Protein AF-A0A843FGG9-F1 (afdb_monomer_lite)

Sequence (84 aa):
MTKNTLKRNDLLFSLCGLNCSLCLSFIRGNCTGCREGSSCALICGIAPCSIEHGNIDYCFECGEYPCSKYDGIDKRDSLISHKN

Structure (mmCIF, N/CA/C/O backbone):
data_AF-A0A843FGG9-F1
#
_entry.id   AF-A0A843FGG9-F1
#
loop_
_atom_site.group_PDB
_atom_site.id
_atom_site.type_symbol
_atom_site.label_atom_id
_atom_site.label_alt_id
_atom_site.label_comp_id
_atom_site.label_asym_id
_atom_site.label_entity_id
_atom_site.label_seq_id
_atom_site.pdbx_PDB_ins_code
_atom_site.Cartn_x
_atom_site.Cartn_y
_atom_site.Cartn_z
_atom_site.occupancy
_atom_site.B_iso_or_equiv
_atom_site.auth_seq_id
_atom_site.auth_comp_id
_atom_site.auth_asym_id
_atom_site.auth_atom_id
_atom_site.pdbx_PDB_model_num
ATOM 1 N N . MET A 1 1 ? 10.098 18.505 15.346 1.00 37.78 1 MET A N 1
ATOM 2 C CA . MET A 1 1 ? 8.825 17.826 15.025 1.00 37.78 1 MET A CA 1
ATOM 3 C C . MET A 1 1 ? 9.137 16.742 14.007 1.00 37.78 1 MET A C 1
ATOM 5 O O . MET A 1 1 ? 9.325 17.051 12.839 1.00 37.78 1 MET A O 1
ATOM 9 N N . THR A 1 2 ? 9.340 15.503 14.446 1.00 47.06 2 THR A N 1
ATOM 10 C CA . THR A 1 2 ? 9.568 14.369 13.540 1.00 47.06 2 THR A CA 1
ATOM 11 C C . THR A 1 2 ? 8.288 14.128 12.746 1.00 47.06 2 THR A C 1
ATOM 13 O O . THR A 1 2 ? 7.288 13.709 13.322 1.00 47.06 2 THR A O 1
ATOM 16 N N . LYS A 1 3 ? 8.286 14.446 11.444 1.00 58.62 3 LYS A N 1
ATOM 17 C CA . LYS A 1 3 ? 7.217 14.010 10.536 1.00 58.62 3 LYS A CA 1
ATOM 18 C C . LYS A 1 3 ? 7.163 12.486 10.612 1.00 58.62 3 LYS A C 1
ATOM 20 O O . LYS A 1 3 ? 8.161 11.826 10.333 1.00 58.62 3 LYS A O 1
ATOM 25 N N . ASN A 1 4 ? 6.036 11.950 11.069 1.00 67.19 4 ASN A N 1
ATOM 26 C CA . ASN A 1 4 ? 5.819 10.515 11.077 1.00 67.19 4 ASN A CA 1
ATOM 27 C C . ASN A 1 4 ? 5.612 10.099 9.616 1.00 67.19 4 ASN A C 1
ATOM 29 O O . ASN A 1 4 ? 4.733 10.616 8.932 1.00 67.19 4 ASN A O 1
ATOM 33 N N . THR A 1 5 ? 6.502 9.257 9.119 1.00 81.44 5 THR A N 1
ATOM 34 C CA . THR A 1 5 ? 6.664 8.951 7.698 1.00 81.44 5 THR A CA 1
ATOM 35 C C . THR A 1 5 ? 6.306 7.490 7.459 1.00 81.44 5 THR A C 1
ATOM 37 O O . THR A 1 5 ? 6.655 6.662 8.295 1.00 81.44 5 THR A O 1
ATOM 40 N N . LEU A 1 6 ? 5.687 7.159 6.319 1.00 87.81 6 LEU A N 1
ATOM 41 C CA . LEU A 1 6 ? 5.371 5.777 5.935 1.00 87.81 6 LEU A CA 1
ATOM 42 C C . LEU A 1 6 ? 6.638 4.906 5.899 1.00 87.81 6 LEU A C 1
ATOM 44 O O . LEU A 1 6 ? 7.481 5.081 5.020 1.00 87.81 6 LEU A O 1
ATOM 48 N N . LYS A 1 7 ? 6.761 3.950 6.820 1.00 84.75 7 LYS A N 1
ATOM 49 C CA . LYS A 1 7 ? 7.901 3.028 6.889 1.00 84.75 7 LYS A CA 1
ATOM 50 C C . LYS A 1 7 ? 7.385 1.610 6.759 1.00 84.75 7 LYS A C 1
ATOM 52 O O . LYS A 1 7 ? 6.660 1.163 7.631 1.00 84.75 7 LYS A O 1
ATOM 57 N N . ARG A 1 8 ? 7.765 0.938 5.673 1.00 87.56 8 ARG A N 1
ATOM 58 C CA . ARG A 1 8 ? 7.366 -0.441 5.389 1.00 87.56 8 ARG A CA 1
ATOM 59 C C . ARG A 1 8 ? 8.526 -1.213 4.787 1.00 87.56 8 ARG A C 1
ATOM 61 O O . ARG A 1 8 ? 9.247 -0.664 3.950 1.00 87.56 8 ARG A O 1
ATOM 68 N N . ASN A 1 9 ? 8.697 -2.462 5.208 1.00 78.81 9 ASN A N 1
ATOM 69 C CA . ASN A 1 9 ? 9.776 -3.328 4.721 1.00 78.81 9 ASN A CA 1
ATOM 70 C C . ASN A 1 9 ? 9.335 -4.226 3.558 1.00 78.81 9 ASN A C 1
ATOM 72 O O . ASN A 1 9 ? 10.160 -4.588 2.720 1.00 78.81 9 ASN A O 1
ATOM 76 N N . ASP A 1 10 ? 8.047 -4.562 3.486 1.00 88.25 10 ASP A N 1
ATOM 77 C CA . ASP A 1 10 ? 7.500 -5.375 2.404 1.00 88.25 10 ASP A CA 1
ATOM 78 C C . ASP A 1 10 ? 7.020 -4.495 1.239 1.00 88.25 10 ASP A C 1
ATOM 80 O O . ASP A 1 10 ? 6.200 -3.584 1.395 1.00 88.25 10 ASP A O 1
ATOM 84 N N . LEU A 1 11 ? 7.554 -4.782 0.052 1.00 89.00 11 LEU A N 1
ATOM 85 C CA . LEU A 1 11 ? 7.214 -4.109 -1.201 1.00 89.00 11 LEU A CA 1
ATOM 86 C C . LEU A 1 11 ? 6.502 -5.030 -2.200 1.00 89.00 11 LEU A C 1
ATOM 88 O O . LEU A 1 11 ? 6.068 -4.548 -3.246 1.00 89.00 11 LEU A O 1
ATOM 92 N N . LEU A 1 12 ? 6.362 -6.323 -1.892 1.00 91.44 12 LEU A N 1
ATOM 93 C CA . LEU A 1 12 ? 5.609 -7.283 -2.699 1.00 91.44 12 LEU A CA 1
ATOM 94 C C . LEU A 1 12 ? 4.107 -7.021 -2.602 1.00 91.44 12 LEU A C 1
ATOM 96 O O . LEU A 1 12 ? 3.385 -7.289 -3.561 1.00 91.44 12 LEU A O 1
ATOM 100 N N . PHE A 1 13 ? 3.657 -6.417 -1.499 1.00 92.62 13 PHE A N 1
ATOM 101 C CA . PHE A 1 13 ? 2.278 -5.985 -1.311 1.00 92.62 13 PHE A CA 1
ATOM 102 C C . PHE A 1 13 ? 2.180 -4.508 -0.908 1.00 92.62 13 PHE A C 1
ATOM 104 O O . PHE A 1 13 ? 2.911 -3.987 -0.058 1.00 92.62 13 PHE A O 1
ATOM 111 N N . SER A 1 14 ? 1.225 -3.801 -1.506 1.00 92.50 14 SER A N 1
ATOM 112 C CA . SER A 1 14 ? 0.842 -2.462 -1.058 1.00 92.50 14 SER A CA 1
ATOM 113 C C . SER A 1 14 ? 0.057 -2.530 0.246 1.00 92.50 14 SER A C 1
ATOM 115 O O . SER A 1 14 ? -0.517 -3.560 0.588 1.00 92.50 14 SER A O 1
ATOM 117 N N . LEU A 1 15 ? -0.045 -1.390 0.927 1.00 92.38 15 LEU A N 1
ATOM 118 C CA . LEU A 1 15 ? -0.744 -1.272 2.204 1.00 92.38 15 LEU A CA 1
ATOM 119 C C . LEU A 1 15 ? -2.194 -1.797 2.152 1.00 92.38 15 LEU A C 1
ATOM 121 O O . LEU A 1 15 ? -2.683 -2.395 3.104 1.00 92.38 15 L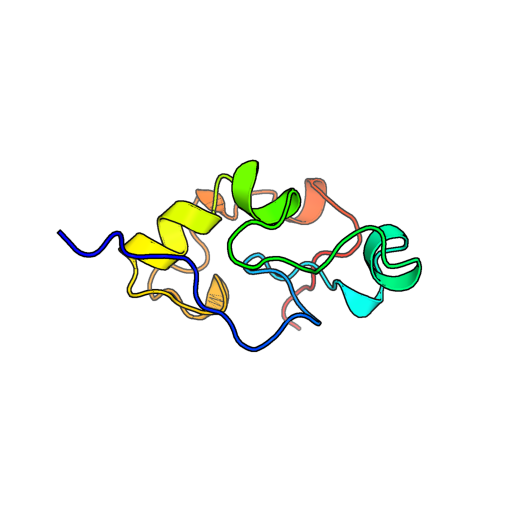EU A O 1
ATOM 125 N N . CYS A 1 16 ? -2.881 -1.599 1.025 1.00 91.69 16 CYS A N 1
ATOM 126 C CA . CYS A 1 16 ? -4.251 -2.060 0.801 1.00 91.69 16 CYS A CA 1
ATOM 127 C C . CYS A 1 16 ? -4.378 -3.526 0.348 1.00 91.69 16 CYS A C 1
ATOM 129 O O . CYS A 1 16 ? -5.488 -3.965 0.066 1.00 91.69 16 CYS A O 1
ATOM 131 N N . GLY A 1 17 ? -3.279 -4.275 0.239 1.00 92.12 17 GLY A N 1
ATOM 132 C CA . GLY A 1 17 ? -3.283 -5.659 -0.244 1.00 92.12 17 GLY A CA 1
ATOM 133 C C . GLY A 1 17 ? -3.099 -5.819 -1.757 1.00 92.12 17 GLY A C 1
ATOM 134 O O . GLY A 1 17 ? -3.176 -6.941 -2.252 1.00 92.12 17 GLY A O 1
ATOM 135 N N . LEU A 1 18 ? -2.825 -4.741 -2.507 1.00 93.06 18 LEU A N 1
ATOM 136 C CA . LEU A 1 18 ? -2.454 -4.850 -3.926 1.00 93.06 18 LEU A CA 1
ATOM 137 C C . LEU A 1 18 ? -1.161 -5.649 -4.058 1.00 93.06 18 LEU A C 1
ATOM 139 O O . LEU A 1 18 ? -0.148 -5.270 -3.472 1.00 93.06 18 LEU A O 1
ATOM 143 N N . ASN A 1 19 ? -1.186 -6.721 -4.840 1.00 94.19 19 ASN A N 1
ATOM 144 C CA . ASN A 1 19 ? -0.021 -7.549 -5.093 1.00 94.19 19 ASN A CA 1
ATOM 145 C C . ASN A 1 19 ? 0.902 -6.862 -6.114 1.00 94.19 19 ASN A C 1
ATOM 147 O O . ASN A 1 19 ? 0.737 -6.989 -7.329 1.00 94.19 19 ASN A O 1
ATOM 151 N N . CYS A 1 20 ? 1.883 -6.108 -5.612 1.00 92.75 20 CYS A N 1
ATOM 152 C CA . CYS A 1 20 ? 2.855 -5.387 -6.429 1.00 92.75 20 CYS A CA 1
ATOM 153 C C . CYS A 1 20 ? 3.657 -6.336 -7.322 1.00 92.75 20 CYS A C 1
ATOM 155 O O . CYS A 1 20 ? 4.024 -5.942 -8.425 1.00 92.75 20 CYS A O 1
ATOM 157 N N . SER A 1 21 ? 3.889 -7.583 -6.894 1.00 92.81 21 SER A N 1
ATOM 158 C CA . SER A 1 21 ? 4.640 -8.561 -7.695 1.00 92.81 21 SER A CA 1
ATOM 159 C C . SER A 1 21 ? 3.950 -8.929 -9.016 1.00 92.81 21 SER A C 1
ATOM 161 O O . SER A 1 21 ? 4.618 -9.372 -9.947 1.00 92.81 21 SER A O 1
ATOM 163 N N . LEU A 1 22 ? 2.639 -8.680 -9.131 1.00 94.44 22 LEU A N 1
ATOM 164 C CA . LEU A 1 22 ? 1.857 -8.873 -10.356 1.00 94.44 22 LEU A CA 1
ATOM 165 C C . LEU A 1 22 ? 1.670 -7.575 -11.163 1.00 94.44 22 LEU A C 1
ATOM 167 O O . LEU A 1 22 ? 1.176 -7.603 -12.290 1.00 94.44 22 LEU A O 1
ATOM 171 N N . CYS A 1 23 ? 2.056 -6.422 -10.612 1.00 92.44 23 CYS A N 1
ATOM 172 C CA . CYS A 1 23 ? 1.885 -5.131 -11.267 1.00 92.44 23 CYS A CA 1
ATOM 173 C C . CYS A 1 23 ? 2.956 -4.917 -12.343 1.00 92.44 23 CYS A C 1
ATOM 175 O O . CYS A 1 23 ? 4.153 -4.868 -12.054 1.00 92.44 23 CYS A O 1
ATOM 177 N N . LEU A 1 24 ? 2.529 -4.669 -13.585 1.00 92.56 24 LEU A N 1
ATOM 178 C CA . LEU A 1 24 ? 3.445 -4.450 -14.708 1.00 92.56 24 LEU A CA 1
ATOM 179 C C . LEU A 1 24 ? 4.415 -3.280 -14.472 1.00 92.56 24 LEU A C 1
ATOM 181 O O . LEU A 1 24 ? 5.580 -3.361 -14.855 1.00 92.56 24 LEU A O 1
ATOM 185 N N . SER A 1 25 ? 3.961 -2.203 -13.826 1.00 92.12 25 SER A N 1
ATOM 186 C CA . SER A 1 25 ? 4.814 -1.052 -13.507 1.00 92.12 25 SER A CA 1
ATOM 187 C C . SER A 1 25 ? 5.902 -1.397 -12.492 1.00 92.12 25 SER A C 1
ATOM 189 O O . SER A 1 25 ? 7.013 -0.887 -12.612 1.00 92.12 25 SER A O 1
ATOM 191 N N . PHE A 1 26 ? 5.605 -2.261 -11.517 1.00 93.62 26 PHE A N 1
ATOM 192 C CA . PHE A 1 26 ? 6.593 -2.749 -10.554 1.00 93.62 26 PHE A CA 1
ATOM 193 C C . PHE A 1 26 ? 7.595 -3.689 -11.237 1.00 93.62 26 PHE A C 1
ATOM 195 O O . PHE A 1 26 ? 8.798 -3.476 -11.135 1.00 93.62 26 PHE A O 1
ATOM 202 N N . ILE A 1 27 ? 7.105 -4.641 -12.040 1.00 94.44 27 ILE A N 1
ATOM 203 C CA . ILE A 1 27 ? 7.935 -5.587 -12.809 1.00 94.44 27 ILE A CA 1
ATOM 204 C C . ILE A 1 27 ? 8.893 -4.856 -13.764 1.00 94.44 27 ILE A C 1
ATOM 206 O O . ILE A 1 27 ? 10.047 -5.244 -13.910 1.00 94.44 27 ILE A O 1
ATOM 210 N N . ARG A 1 28 ? 8.435 -3.774 -14.406 1.00 95.81 28 ARG A N 1
ATOM 211 C CA . ARG A 1 28 ? 9.254 -2.954 -15.317 1.00 95.81 28 ARG A CA 1
ATOM 212 C C . ARG A 1 28 ? 10.215 -1.995 -14.604 1.00 95.81 28 ARG A C 1
ATOM 214 O O . ARG A 1 28 ? 10.964 -1.305 -15.285 1.00 95.81 28 ARG A O 1
ATOM 221 N N . GLY A 1 29 ? 10.176 -1.902 -13.272 1.00 92.88 29 GLY A N 1
ATOM 222 C CA . GLY A 1 29 ? 11.003 -0.972 -12.493 1.00 92.88 29 GLY A CA 1
ATOM 223 C C . GLY A 1 29 ? 10.530 0.489 -12.506 1.00 92.88 29 GLY A C 1
ATOM 224 O O . GLY A 1 29 ? 11.218 1.360 -11.983 1.00 92.88 29 GLY A O 1
ATOM 225 N N . ASN A 1 30 ? 9.346 0.773 -13.058 1.00 93.19 30 ASN A N 1
ATOM 226 C CA . ASN A 1 30 ? 8.764 2.122 -13.103 1.00 93.19 30 ASN A CA 1
ATOM 227 C C . ASN A 1 30 ? 8.029 2.496 -11.806 1.00 93.19 30 ASN A C 1
ATOM 229 O O . ASN A 1 30 ? 7.779 3.670 -11.537 1.00 93.19 30 ASN A O 1
ATOM 233 N N . CYS A 1 31 ? 7.646 1.499 -11.010 1.00 92.25 31 CYS A N 1
ATOM 234 C CA . CYS A 1 31 ? 7.069 1.664 -9.685 1.00 92.25 31 CYS A CA 1
ATOM 235 C C . CYS A 1 31 ? 7.972 0.984 -8.661 1.00 92.25 31 CYS A C 1
ATOM 237 O O . CYS A 1 31 ? 8.459 -0.118 -8.890 1.00 92.25 31 CYS A O 1
ATOM 239 N N . THR A 1 32 ? 8.157 1.626 -7.511 1.00 91.50 32 THR A N 1
ATOM 240 C CA . THR A 1 32 ? 9.032 1.123 -6.444 1.00 91.50 32 THR A CA 1
ATOM 241 C C . THR A 1 32 ? 8.272 0.520 -5.258 1.00 91.50 32 THR A C 1
ATOM 243 O O . THR A 1 32 ? 8.851 0.301 -4.195 1.00 91.50 32 THR A O 1
ATOM 246 N N . GLY A 1 33 ? 6.979 0.236 -5.449 1.00 90.12 33 GLY A N 1
ATOM 247 C CA . GLY A 1 33 ? 6.079 -0.263 -4.410 1.00 90.12 33 GLY A CA 1
ATOM 248 C C . GLY A 1 33 ? 5.564 0.845 -3.487 1.00 90.12 33 GLY A C 1
ATOM 249 O O . GLY A 1 33 ? 6.024 1.986 -3.537 1.00 90.12 33 GLY A O 1
ATOM 250 N N . CYS A 1 34 ? 4.583 0.510 -2.644 1.00 91.06 34 CYS A N 1
ATOM 251 C CA . CYS A 1 34 ? 3.959 1.451 -1.712 1.00 91.06 34 CYS A CA 1
ATOM 252 C C . CYS A 1 34 ? 4.865 1.718 -0.500 1.00 91.06 34 CYS A C 1
ATOM 254 O O . CYS A 1 34 ? 4.763 1.049 0.531 1.00 91.06 34 CYS A O 1
ATOM 256 N N . ARG A 1 35 ? 5.752 2.705 -0.659 1.00 89.88 35 ARG A N 1
ATOM 257 C CA . ARG A 1 35 ? 6.718 3.186 0.343 1.00 89.88 35 ARG A CA 1
ATOM 258 C C . ARG A 1 35 ? 6.829 4.708 0.340 1.00 89.88 35 ARG A C 1
ATOM 260 O O . ARG A 1 35 ? 6.335 5.354 -0.589 1.00 89.88 35 ARG A O 1
ATOM 267 N N . GLU A 1 36 ? 7.497 5.278 1.343 1.00 89.62 36 GLU A N 1
ATOM 268 C CA . GLU A 1 36 ? 7.787 6.717 1.396 1.00 89.62 36 GLU A CA 1
ATOM 269 C C . GLU A 1 36 ? 8.331 7.241 0.058 1.00 89.62 36 GLU A C 1
ATOM 271 O O . GLU A 1 36 ? 9.200 6.632 -0.566 1.00 89.62 36 GLU A O 1
ATOM 276 N N . GLY A 1 37 ? 7.792 8.377 -0.390 1.00 86.75 37 GLY A N 1
ATOM 277 C CA . GLY A 1 37 ? 8.248 9.064 -1.599 1.00 86.75 37 GLY A CA 1
ATOM 278 C C . GLY A 1 37 ? 7.897 8.364 -2.915 1.00 86.75 37 GLY A C 1
ATOM 279 O O . GLY A 1 37 ? 8.138 8.932 -3.977 1.00 86.75 37 GLY A O 1
ATOM 280 N N . SER A 1 38 ? 7.302 7.166 -2.885 1.00 90.19 38 SER A N 1
ATOM 281 C CA . SER A 1 38 ? 6.790 6.525 -4.098 1.00 90.19 38 SER A CA 1
ATOM 282 C C . SER A 1 38 ? 5.581 7.286 -4.646 1.00 90.19 38 SER A C 1
ATOM 284 O O . SER A 1 38 ? 4.745 7.787 -3.889 1.00 90.19 38 SER A O 1
ATOM 286 N N . SER A 1 39 ? 5.447 7.321 -5.973 1.00 87.19 39 SER A N 1
ATOM 287 C CA . SER A 1 39 ? 4.297 7.941 -6.643 1.00 87.19 39 SER A CA 1
ATOM 288 C C . SER A 1 39 ? 2.971 7.371 -6.138 1.00 87.19 39 SER A C 1
ATOM 290 O O . SER A 1 39 ? 2.047 8.129 -5.859 1.00 87.19 39 SER A O 1
ATOM 292 N N . CYS A 1 40 ? 2.900 6.050 -5.941 1.00 86.69 40 CYS A N 1
ATOM 293 C CA . CYS A 1 40 ? 1.702 5.395 -5.431 1.00 86.69 40 CYS A CA 1
ATOM 294 C C . CYS A 1 40 ? 1.377 5.772 -3.976 1.00 86.69 40 CYS A C 1
ATOM 296 O O . CYS A 1 40 ? 0.203 5.938 -3.670 1.00 86.69 40 CYS A O 1
ATOM 298 N N . ALA A 1 41 ? 2.364 5.980 -3.093 1.00 88.00 41 ALA A N 1
ATOM 299 C CA . ALA A 1 41 ? 2.106 6.433 -1.723 1.00 88.00 41 ALA A CA 1
ATOM 300 C C . ALA A 1 41 ? 1.662 7.904 -1.660 1.00 88.00 41 ALA A C 1
ATOM 302 O O . ALA A 1 41 ? 0.802 8.234 -0.849 1.00 88.00 41 ALA A O 1
ATOM 303 N N . LEU A 1 42 ? 2.197 8.770 -2.531 1.00 86.62 42 LEU A N 1
ATOM 304 C CA . LEU A 1 42 ? 1.848 10.197 -2.571 1.00 86.62 42 LEU A CA 1
ATOM 305 C C . LEU A 1 42 ? 0.386 10.451 -2.960 1.00 86.62 42 LEU A C 1
ATOM 307 O O . LEU A 1 42 ? -0.223 11.391 -2.457 1.00 86.62 42 LEU 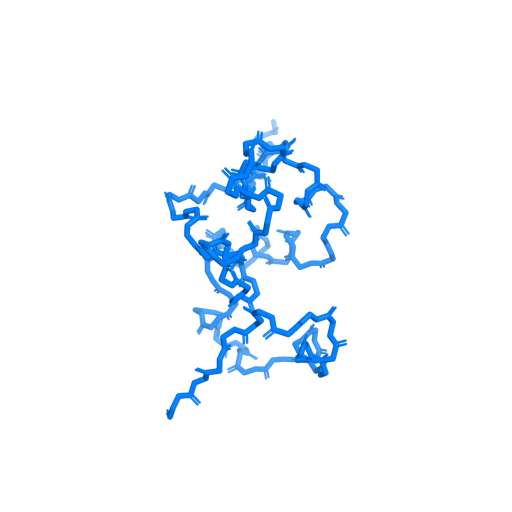A O 1
ATOM 311 N N . ILE A 1 43 ? -0.178 9.619 -3.839 1.00 86.75 43 ILE A N 1
ATOM 312 C CA . ILE A 1 43 ? -1.576 9.733 -4.290 1.00 86.75 43 ILE A CA 1
ATOM 313 C C . ILE A 1 43 ? -2.537 8.817 -3.515 1.00 86.75 43 ILE A C 1
ATOM 315 O O . ILE A 1 43 ? -3.736 8.795 -3.793 1.00 86.75 43 ILE A O 1
ATOM 31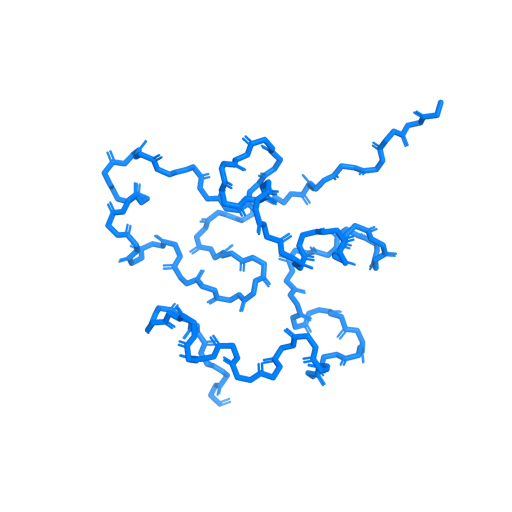9 N N . CYS A 1 44 ? -2.035 8.024 -2.565 1.00 87.75 44 CYS A N 1
ATOM 320 C CA . CYS A 1 44 ? -2.839 7.049 -1.836 1.00 87.75 44 CYS A CA 1
ATOM 321 C C . CYS A 1 44 ? -3.597 7.705 -0.677 1.00 87.75 44 CYS A C 1
ATOM 323 O O . CYS A 1 44 ? -2.996 8.215 0.263 1.00 87.75 44 CYS A O 1
ATOM 325 N N . GLY A 1 45 ? -4.927 7.583 -0.675 1.00 87.75 45 GLY A N 1
ATOM 326 C CA . GLY A 1 45 ? -5.768 8.034 0.442 1.00 87.75 45 GLY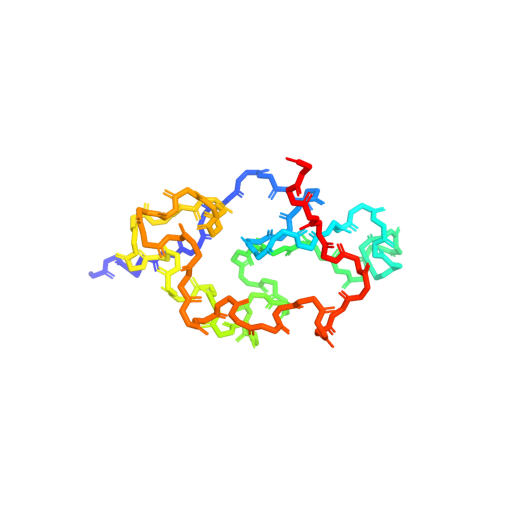 A CA 1
ATOM 327 C C . GLY A 1 45 ? -5.673 7.180 1.718 1.00 87.75 45 GLY A C 1
ATOM 328 O O . GLY A 1 45 ? -6.243 7.557 2.740 1.00 87.75 45 GLY A O 1
ATOM 329 N N . ILE A 1 46 ? -4.987 6.030 1.672 1.00 91.06 46 ILE A N 1
ATOM 330 C CA . ILE A 1 46 ? -4.832 5.111 2.814 1.00 91.06 46 ILE A CA 1
ATOM 331 C C . ILE A 1 46 ? -3.451 5.250 3.479 1.00 91.06 46 ILE A C 1
ATOM 333 O O . ILE A 1 46 ? -3.333 5.036 4.679 1.00 91.06 46 ILE A O 1
ATOM 337 N N . ALA A 1 47 ? -2.414 5.675 2.751 1.00 91.50 47 ALA A N 1
ATOM 338 C CA . ALA A 1 47 ? -1.068 5.838 3.311 1.00 91.50 47 ALA A CA 1
ATOM 339 C C . ALA A 1 47 ? -1.006 6.777 4.541 1.00 91.50 47 ALA A C 1
ATOM 341 O O . ALA A 1 47 ? -0.313 6.437 5.496 1.00 91.50 47 ALA A O 1
ATOM 342 N N . PRO A 1 48 ? -1.746 7.904 4.603 1.00 91.25 48 PRO A N 1
ATOM 343 C CA . PRO A 1 48 ? -1.816 8.711 5.826 1.00 91.25 48 PRO A CA 1
ATOM 344 C C . PRO A 1 48 ? -2.472 7.971 7.001 1.00 91.25 48 PRO A C 1
ATOM 346 O O . PRO A 1 48 ? -2.020 8.086 8.135 1.00 91.25 48 PRO A O 1
ATOM 349 N N . CYS A 1 49 ? -3.495 7.160 6.717 1.00 92.81 49 CYS A N 1
ATOM 350 C CA . CYS A 1 49 ? -4.227 6.398 7.726 1.00 92.81 49 CYS A CA 1
ATOM 351 C C . CYS A 1 49 ? -3.332 5.340 8.388 1.00 92.81 49 CYS A C 1
ATOM 353 O O . CYS A 1 49 ? -3.386 5.181 9.601 1.00 92.81 49 CYS A O 1
ATOM 355 N N . SER A 1 50 ? -2.433 4.672 7.654 1.00 91.94 50 SER A N 1
ATOM 356 C CA . SER A 1 50 ? -1.511 3.736 8.314 1.00 91.94 50 SER A CA 1
ATOM 357 C C . SER A 1 50 ? -0.567 4.435 9.283 1.00 91.94 50 SER A C 1
ATOM 359 O O . SER A 1 50 ? -0.318 3.914 10.365 1.00 91.94 50 SER A O 1
ATOM 361 N N . ILE A 1 51 ? -0.079 5.627 8.929 1.00 92.06 51 ILE A N 1
ATOM 362 C CA . ILE A 1 51 ? 0.806 6.431 9.779 1.00 92.06 51 ILE A CA 1
ATOM 363 C C . ILE A 1 51 ? 0.092 6.839 11.075 1.00 92.06 51 ILE A C 1
ATOM 365 O O . ILE A 1 51 ? 0.692 6.759 12.148 1.00 92.06 51 ILE A O 1
ATOM 369 N N . GLU A 1 52 ? -1.173 7.256 10.982 1.00 92.50 52 GLU A N 1
ATOM 370 C CA . GLU A 1 52 ? -2.018 7.615 12.131 1.00 92.50 52 GLU A CA 1
ATOM 371 C C . GLU A 1 52 ? -2.283 6.416 13.052 1.00 92.50 52 GLU A C 1
ATOM 373 O O . GLU A 1 52 ? -2.293 6.563 14.271 1.00 92.50 52 GLU A O 1
ATOM 378 N N . HIS A 1 53 ? -2.404 5.215 12.483 1.00 91.50 53 HIS A N 1
ATOM 379 C CA . HIS A 1 53 ? -2.675 3.974 13.212 1.00 91.50 53 HIS A CA 1
ATOM 380 C C . HIS A 1 53 ? -1.401 3.221 13.639 1.00 91.50 53 HIS A C 1
ATOM 382 O O . HIS A 1 53 ? -1.420 2.007 13.817 1.00 91.50 53 HIS A O 1
ATOM 388 N N . GLY A 1 54 ? -0.283 3.929 13.827 1.00 90.44 54 GLY A N 1
ATOM 389 C CA . GLY A 1 54 ? 0.958 3.338 14.344 1.00 90.44 54 GLY A CA 1
ATOM 390 C C . GLY A 1 54 ? 1.935 2.845 13.276 1.00 90.44 54 GLY A C 1
ATOM 391 O O . GLY A 1 54 ? 2.848 2.093 13.597 1.00 90.44 54 GLY A O 1
ATOM 392 N N . ASN A 1 55 ? 1.792 3.316 12.034 1.00 90.69 55 ASN A N 1
ATOM 393 C CA . ASN A 1 55 ? 2.642 2.964 10.891 1.00 90.69 55 ASN A CA 1
ATOM 394 C C . ASN A 1 55 ? 2.581 1.470 10.546 1.00 90.69 55 ASN A C 1
ATOM 396 O O . ASN A 1 55 ? 3.606 0.833 10.327 1.00 90.69 55 ASN A O 1
ATOM 400 N N . ILE A 1 56 ? 1.363 0.925 10.536 1.00 91.31 56 ILE A N 1
ATOM 401 C CA . ILE A 1 56 ? 1.108 -0.467 10.151 1.00 91.31 56 ILE A CA 1
ATOM 402 C C . ILE A 1 56 ? 1.539 -0.730 8.708 1.00 91.31 56 ILE A C 1
ATOM 404 O O . ILE A 1 56 ? 1.418 0.140 7.835 1.00 91.31 56 ILE A O 1
ATOM 408 N N . ASP A 1 57 ? 2.002 -1.949 8.454 1.00 91.00 57 ASP A N 1
ATOM 409 C CA . ASP A 1 57 ? 2.429 -2.380 7.132 1.00 91.00 57 ASP A CA 1
ATOM 410 C C . ASP A 1 57 ? 1.221 -2.723 6.260 1.00 91.00 57 ASP A C 1
ATOM 412 O O . ASP A 1 57 ? 1.275 -2.552 5.043 1.00 91.00 57 ASP A O 1
ATOM 416 N N . TYR A 1 58 ? 0.104 -3.148 6.839 1.00 92.06 58 TYR A N 1
ATOM 417 C CA . TYR A 1 58 ? -1.070 -3.540 6.069 1.00 92.06 58 TYR A CA 1
ATOM 418 C C . TYR A 1 58 ? -2.367 -3.069 6.695 1.00 92.06 58 TYR A C 1
ATOM 420 O O . TYR A 1 58 ? -2.526 -3.055 7.909 1.00 92.06 58 TYR A O 1
ATOM 428 N N . CYS A 1 59 ? -3.360 -2.773 5.854 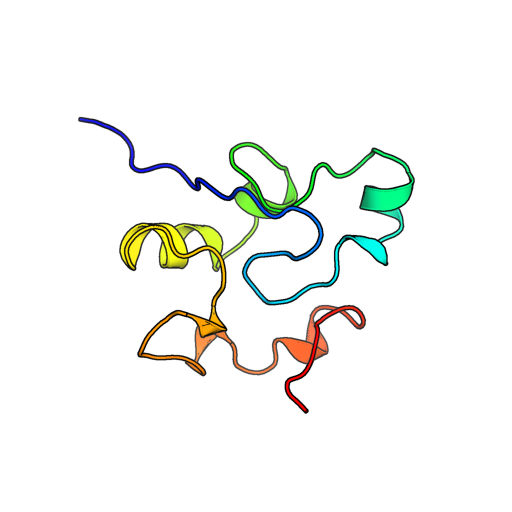1.00 92.06 59 CYS A N 1
ATOM 429 C CA . CYS A 1 59 ? -4.690 -2.410 6.337 1.00 92.06 59 CYS A CA 1
ATOM 430 C C . CYS A 1 59 ? -5.288 -3.496 7.233 1.00 92.06 59 CYS A C 1
ATOM 432 O O . CYS A 1 59 ? -5.955 -3.147 8.196 1.00 92.06 59 CYS A O 1
ATOM 434 N N . PHE A 1 60 ? -5.027 -4.782 6.953 1.00 92.19 60 PHE A N 1
ATOM 435 C CA . PHE A 1 60 ? -5.567 -5.889 7.750 1.00 92.19 60 PHE A CA 1
ATOM 436 C C . PHE A 1 60 ? -5.006 -5.966 9.175 1.00 92.19 60 PHE A C 1
ATOM 438 O O . PHE A 1 60 ? -5.593 -6.644 10.013 1.00 92.19 60 PHE A O 1
ATOM 445 N N . GLU A 1 61 ? -3.889 -5.290 9.451 1.00 92.69 61 GLU A N 1
ATOM 446 C CA . GLU A 1 61 ? -3.309 -5.191 10.794 1.00 92.69 61 GLU A CA 1
ATOM 447 C C . GLU A 1 61 ? -4.016 -4.127 11.643 1.00 92.69 61 GLU A C 1
ATOM 449 O O . GLU A 1 61 ? -3.848 -4.091 12.861 1.00 92.69 61 GLU A O 1
ATOM 454 N N . CYS A 1 62 ? -4.820 -3.257 11.022 1.00 93.62 62 CYS A N 1
ATOM 455 C CA . CYS A 1 62 ? -5.628 -2.292 11.750 1.00 93.62 62 CYS A CA 1
ATOM 456 C C . CYS A 1 62 ? -6.741 -3.014 12.520 1.00 93.62 62 CYS A C 1
ATOM 458 O O . CYS A 1 62 ? -7.480 -3.812 11.949 1.00 93.62 62 CYS A O 1
ATOM 460 N N . GLY A 1 63 ? -6.932 -2.667 13.796 1.00 93.19 63 GLY A N 1
ATOM 461 C CA . GLY A 1 63 ? -8.021 -3.218 14.613 1.00 93.19 63 GLY A CA 1
ATOM 462 C C . GLY A 1 63 ? -9.428 -2.872 14.105 1.00 93.19 63 GLY A C 1
ATOM 463 O O . GLY A 1 63 ? -10.389 -3.539 14.472 1.00 93.19 63 GLY A O 1
ATOM 464 N N . GLU A 1 64 ? -9.551 -1.858 13.246 1.00 93.88 64 GLU A N 1
ATOM 465 C CA . GLU A 1 64 ? -10.813 -1.467 12.605 1.00 93.88 64 GLU A CA 1
ATOM 466 C C . GLU A 1 64 ? -11.032 -2.150 11.248 1.00 93.88 64 GLU A C 1
ATOM 468 O O . GLU A 1 64 ? -12.003 -1.852 10.557 1.00 93.88 64 GLU A O 1
ATOM 473 N N . TYR A 1 65 ? -10.127 -3.029 10.815 1.00 92.50 65 TYR A N 1
ATOM 474 C CA . TYR A 1 65 ? -10.245 -3.687 9.523 1.00 92.50 65 TYR A CA 1
ATOM 475 C C . TYR A 1 65 ? -11.296 -4.812 9.534 1.00 92.50 65 TYR A C 1
ATOM 477 O O . TYR A 1 65 ? -11.267 -5.665 10.424 1.00 92.50 65 TYR A O 1
ATOM 485 N N . PRO A 1 66 ? -12.153 -4.917 8.501 1.00 92.06 66 PRO A N 1
ATOM 486 C CA . PRO A 1 66 ? -12.312 -3.988 7.379 1.00 92.06 66 PRO A CA 1
ATOM 487 C C . PRO A 1 66 ? -13.103 -2.730 7.783 1.00 92.06 66 PRO A C 1
ATOM 489 O O . PRO A 1 66 ? -14.152 -2.828 8.413 1.00 92.06 66 PRO A O 1
ATOM 492 N N . CYS A 1 67 ? -12.627 -1.549 7.371 1.00 92.94 67 CYS A N 1
ATOM 493 C CA . CYS A 1 67 ? -13.295 -0.267 7.623 1.00 92.94 67 CYS A CA 1
ATOM 494 C C . CYS A 1 67 ? -13.844 0.350 6.328 1.00 92.94 67 CYS A C 1
ATOM 496 O O . CYS A 1 67 ? -13.508 -0.088 5.228 1.00 92.94 67 CYS A O 1
ATOM 498 N N . SER A 1 68 ? -14.608 1.439 6.439 1.00 93.25 68 SER A N 1
ATOM 499 C CA . SER A 1 68 ? -15.230 2.119 5.288 1.00 93.25 68 SER A CA 1
ATOM 500 C C . SER A 1 68 ? -14.237 2.607 4.223 1.00 93.25 68 SER A C 1
ATOM 502 O O . SER A 1 68 ? -14.573 2.690 3.045 1.00 93.25 68 SER A O 1
ATOM 504 N N . LYS A 1 69 ? -12.974 2.889 4.588 1.00 90.38 69 LYS A N 1
ATOM 505 C CA . LYS A 1 69 ? -11.911 3.216 3.612 1.00 90.38 69 LYS A CA 1
ATOM 506 C C . LYS A 1 69 ? -11.522 2.023 2.732 1.00 90.38 69 LYS A C 1
ATOM 508 O O . LYS A 1 69 ? -10.883 2.222 1.695 1.00 90.38 69 LYS A O 1
ATOM 513 N N . TYR A 1 70 ? -11.847 0.808 3.161 1.00 89.56 70 TYR A N 1
ATOM 514 C CA . TYR A 1 70 ? -11.596 -0.444 2.455 1.00 89.56 70 TYR A CA 1
ATOM 515 C C . TYR A 1 70 ? -12.816 -0.920 1.646 1.00 89.56 70 TYR A C 1
ATOM 517 O O . TYR A 1 70 ? -12.684 -1.830 0.830 1.00 89.56 70 TYR A O 1
ATOM 525 N N . ASP A 1 71 ? -13.977 -0.270 1.786 1.00 89.69 71 ASP A N 1
ATOM 526 C CA . ASP A 1 71 ? -15.170 -0.599 1.002 1.00 89.69 71 ASP A CA 1
ATOM 527 C C . ASP A 1 71 ? -14.907 -0.436 -0.501 1.00 89.69 71 ASP A C 1
ATOM 529 O O . ASP A 1 71 ? -14.347 0.565 -0.967 1.00 89.69 71 ASP A O 1
ATOM 533 N N . GLY A 1 72 ? -15.290 -1.455 -1.276 1.00 88.19 72 GLY A N 1
ATOM 534 C CA . GLY A 1 72 ? -15.111 -1.482 -2.730 1.00 88.19 72 GLY A CA 1
ATOM 535 C C . GLY A 1 72 ? -13.652 -1.400 -3.193 1.00 88.19 72 GLY A C 1
ATOM 536 O O . GLY A 1 72 ? -13.398 -0.964 -4.317 1.00 88.19 72 GLY A O 1
ATOM 537 N N . ILE A 1 73 ? -12.678 -1.744 -2.340 1.00 88.50 73 ILE A N 1
ATOM 538 C CA . ILE A 1 73 ? -11.249 -1.764 -2.695 1.00 88.50 73 ILE A CA 1
ATOM 539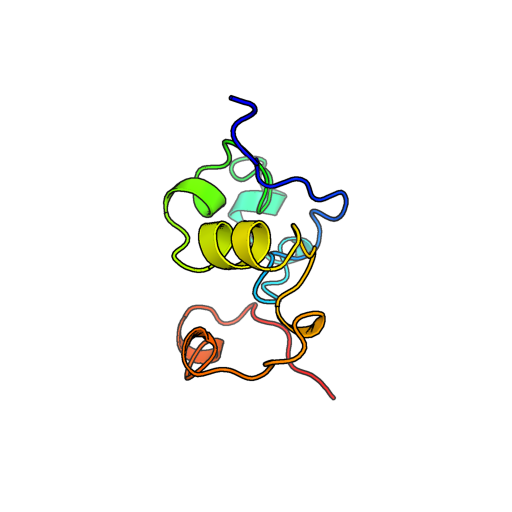 C C . ILE A 1 73 ? -10.962 -2.651 -3.914 1.00 88.50 73 ILE A C 1
ATOM 541 O O . ILE A 1 73 ? -10.141 -2.288 -4.750 1.00 88.50 73 ILE A O 1
ATOM 545 N N . ASP A 1 74 ? -11.690 -3.756 -4.045 1.00 84.62 74 ASP A N 1
ATOM 546 C CA . ASP A 1 74 ? -11.622 -4.744 -5.121 1.00 84.62 74 ASP A CA 1
ATOM 547 C C . ASP A 1 74 ? -11.991 -4.154 -6.488 1.00 84.62 74 ASP A C 1
ATOM 549 O O . ASP A 1 74 ? -11.520 -4.613 -7.524 1.00 84.62 74 ASP A O 1
ATOM 553 N N . LYS A 1 75 ? -12.777 -3.073 -6.501 1.00 87.38 75 LYS A N 1
ATOM 554 C CA . LYS A 1 75 ? -13.145 -2.354 -7.728 1.00 87.38 75 LYS A CA 1
ATOM 555 C C . LYS A 1 75 ? -12.053 -1.405 -8.217 1.00 87.38 75 LYS A C 1
ATOM 557 O O . LYS A 1 75 ? -12.166 -0.889 -9.326 1.00 87.38 75 LYS A O 1
ATOM 562 N N . ARG A 1 76 ? -11.036 -1.114 -7.394 1.00 82.25 76 ARG A N 1
ATOM 563 C CA . ARG A 1 76 ? -9.969 -0.163 -7.750 1.00 82.25 76 ARG A CA 1
ATOM 564 C C . ARG A 1 76 ? -8.920 -0.792 -8.654 1.00 82.25 76 ARG A C 1
ATOM 566 O O . ARG A 1 76 ? -8.416 -0.106 -9.535 1.00 82.25 76 ARG A O 1
ATOM 573 N N . ASP A 1 77 ? -8.586 -2.057 -8.418 1.00 86.38 77 ASP A N 1
ATOM 574 C CA . ASP A 1 77 ? -7.608 -2.797 -9.210 1.00 86.38 77 ASP A CA 1
ATOM 575 C C . ASP A 1 77 ? -7.832 -4.309 -9.059 1.00 86.38 77 ASP A C 1
ATOM 577 O O . ASP A 1 77 ? -8.109 -4.799 -7.965 1.00 86.38 77 ASP A O 1
ATOM 581 N N . SER A 1 78 ? -7.666 -5.057 -10.150 1.00 87.38 78 SER A N 1
ATOM 582 C CA . SER A 1 78 ? -7.807 -6.519 -10.178 1.00 87.38 78 SER A CA 1
ATOM 583 C C . SER A 1 78 ? -6.725 -7.278 -9.402 1.00 87.38 78 SER A C 1
ATOM 585 O O . SER A 1 78 ? -6.863 -8.475 -9.178 1.00 87.38 78 SER A O 1
ATOM 587 N N . LEU A 1 79 ? -5.622 -6.618 -9.037 1.00 92.81 79 LEU A N 1
ATOM 588 C CA . LEU A 1 79 ? -4.492 -7.218 -8.325 1.00 92.81 79 LEU A CA 1
ATOM 589 C C . LEU A 1 79 ? -4.607 -7.085 -6.799 1.00 92.81 79 LEU A C 1
ATOM 591 O O . LEU A 1 79 ? -3.655 -7.407 -6.083 1.00 92.81 79 LEU A O 1
ATOM 595 N N . ILE A 1 80 ? -5.732 -6.584 -6.282 1.00 91.56 80 ILE A N 1
ATOM 596 C CA . ILE A 1 80 ? -6.012 -6.569 -4.843 1.00 91.56 80 ILE A CA 1
ATOM 597 C C . ILE A 1 80 ? -6.191 -8.005 -4.345 1.00 91.56 80 ILE A C 1
ATOM 599 O O . ILE A 1 80 ? -6.988 -8.774 -4.872 1.00 91.56 80 ILE A O 1
ATOM 603 N N . SER A 1 81 ? -5.425 -8.368 -3.318 1.00 86.62 81 SER A N 1
ATOM 604 C CA . SER A 1 81 ? -5.492 -9.694 -2.707 1.00 86.62 81 SER A CA 1
ATOM 605 C C . SER A 1 81 ? -6.737 -9.819 -1.836 1.00 86.62 81 SER A C 1
ATOM 607 O O . SER A 1 81 ? -7.070 -8.909 -1.077 1.00 86.62 81 SER A O 1
ATOM 609 N N . HIS A 1 82 ? -7.382 -10.980 -1.900 1.00 80.62 82 HIS A N 1
ATOM 610 C CA . HIS A 1 82 ? -8.523 -11.319 -1.059 1.00 80.62 82 HIS A CA 1
ATOM 611 C C . HIS A 1 82 ? -8.091 -12.261 0.062 1.00 80.62 82 HIS A C 1
ATOM 613 O O . HIS A 1 82 ? -7.167 -13.060 -0.092 1.00 80.62 82 HIS A O 1
ATOM 619 N N . LYS A 1 83 ? -8.774 -12.169 1.200 1.00 70.38 83 LYS A N 1
ATOM 620 C CA . LYS A 1 83 ? -8.652 -13.172 2.254 1.00 70.38 83 LYS A CA 1
ATOM 621 C C . LYS A 1 83 ? -9.425 -14.425 1.817 1.00 70.38 83 LYS A C 1
ATOM 623 O O . LYS A 1 83 ? -10.578 -14.290 1.413 1.00 70.38 83 LYS A O 1
ATOM 628 N N . ASN A 1 84 ? -8.785 -15.593 1.900 1.00 61.62 84 ASN A N 1
ATOM 629 C CA . ASN A 1 84 ? -9.444 -16.897 1.747 1.00 61.62 84 ASN A CA 1
ATOM 630 C C . ASN A 1 84 ? -10.284 -17.261 2.975 1.00 61.62 84 ASN A C 1
ATOM 632 O O . ASN A 1 84 ? -9.906 -16.842 4.097 1.00 61.62 84 ASN A O 1
#

Secondary structure (DSSP, 8-state):
--------S--SB-TT-BBGGG-HHHHTTS---SSTT-HHHHT-SSHHHHHHTTS-SSGGGSTT-S-GGGTTGGGT-TTBPPP-

Radius of gyration: 12.49 Å; chains: 1; bounding box: 26×35×30 Å

pLDDT: mean 87.9, std 9.61, range [37.78, 95.81]

Foldseek 3Di:
DPDQFQDADDQCAAQQQQRLVPDPCSVVVVFPGCGGPTPCVVPDPCNVVCSVQVNDRHPVPRPCPPDPSNPPVCVVDVRRDDDD